Protein AF-A0A077ZMZ3-F1 (afdb_monomer_lite)

Organism: Trichuris trichiura (NCBI:txid36087)

pLDDT: mean 85.55, std 8.88, range [63.69, 95.5]

Structure (mmCIF, N/CA/C/O backbone):
data_AF-A0A077ZMZ3-F1
#
_entry.id   AF-A0A077ZMZ3-F1
#
loop_
_atom_site.group_PDB
_atom_site.id
_atom_site.type_symbol
_atom_site.label_atom_id
_atom_site.label_alt_id
_atom_site.label_comp_id
_atom_site.label_asym_id
_atom_site.label_entity_id
_atom_site.label_seq_id
_atom_site.pdbx_PDB_ins_code
_atom_site.Cartn_x
_atom_site.Cartn_y
_atom_site.Cartn_z
_atom_site.occupancy
_atom_site.B_iso_or_equiv
_atom_site.auth_seq_id
_atom_site.auth_comp_id
_atom_site.auth_asym_id
_atom_site.auth_atom_id
_atom_site.pdbx_PDB_model_num
ATOM 1 N N . MET A 1 1 ? -8.082 4.685 19.636 1.00 66.06 1 MET A N 1
ATOM 2 C CA . MET A 1 1 ? -6.913 4.699 18.729 1.00 66.06 1 MET A CA 1
ATOM 3 C C . MET A 1 1 ? -6.414 3.291 18.430 1.00 66.06 1 MET A C 1
ATOM 5 O O . MET A 1 1 ? -6.212 3.014 17.261 1.00 66.06 1 MET A O 1
ATOM 9 N N . GLU A 1 2 ? -6.298 2.396 19.419 1.00 73.06 2 GLU A N 1
ATOM 10 C CA . GLU A 1 2 ? -5.784 1.025 19.213 1.00 73.06 2 GLU A CA 1
ATOM 11 C C . GLU A 1 2 ? -6.532 0.220 18.137 1.00 73.06 2 GLU A C 1
ATOM 13 O O . GLU A 1 2 ? -5.887 -0.393 17.296 1.00 73.06 2 GLU A O 1
ATOM 18 N N . LEU A 1 3 ? -7.870 0.296 18.091 1.00 73.25 3 LEU A N 1
ATOM 19 C CA . LEU A 1 3 ? -8.665 -0.404 17.070 1.00 73.25 3 LEU A CA 1
ATOM 20 C C . LEU A 1 3 ? -8.394 0.092 15.635 1.00 73.25 3 LEU A C 1
ATOM 22 O O . LEU A 1 3 ? -8.419 -0.691 14.699 1.00 73.25 3 LEU A O 1
ATOM 26 N N . LEU A 1 4 ? -8.122 1.389 15.448 1.00 73.12 4 LEU A N 1
ATOM 27 C CA . LEU A 1 4 ? -7.865 1.949 14.112 1.00 73.12 4 LEU A CA 1
ATOM 28 C C . LEU A 1 4 ? -6.469 1.563 13.612 1.00 73.12 4 LEU A C 1
ATOM 30 O O . LEU A 1 4 ? -6.296 1.245 12.439 1.00 73.12 4 LEU A O 1
ATOM 34 N N . VAL A 1 5 ? -5.478 1.565 14.511 1.00 71.31 5 VAL A N 1
ATOM 35 C CA . VAL A 1 5 ? -4.109 1.144 14.182 1.00 71.31 5 VAL A CA 1
ATOM 36 C C . VAL A 1 5 ? -4.094 -0.338 13.809 1.00 71.31 5 VAL A C 1
ATOM 38 O O . VAL A 1 5 ? -3.534 -0.691 12.776 1.00 71.31 5 VAL A O 1
ATOM 41 N N . SER A 1 6 ? -4.799 -1.190 14.562 1.00 83.19 6 SER A N 1
ATOM 42 C CA . SER A 1 6 ? -4.871 -2.619 14.242 1.00 83.19 6 SER A CA 1
ATOM 43 C C . SER A 1 6 ? -5.561 -2.901 12.904 1.00 83.19 6 SER A 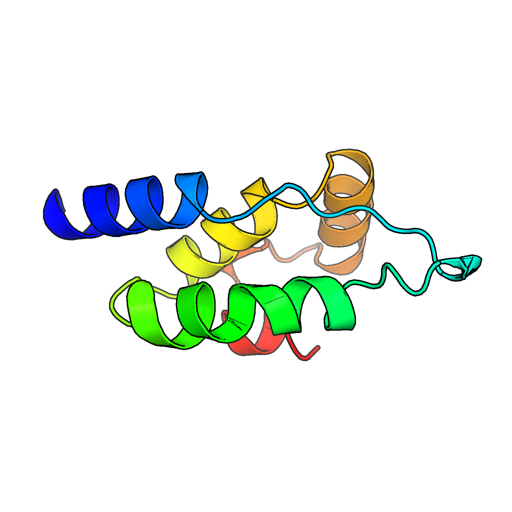C 1
ATOM 45 O O . SER A 1 6 ? -5.113 -3.786 12.175 1.00 83.19 6 SER A O 1
ATOM 47 N N . GLN A 1 7 ? -6.600 -2.140 12.536 1.00 82.88 7 GLN A N 1
ATOM 48 C CA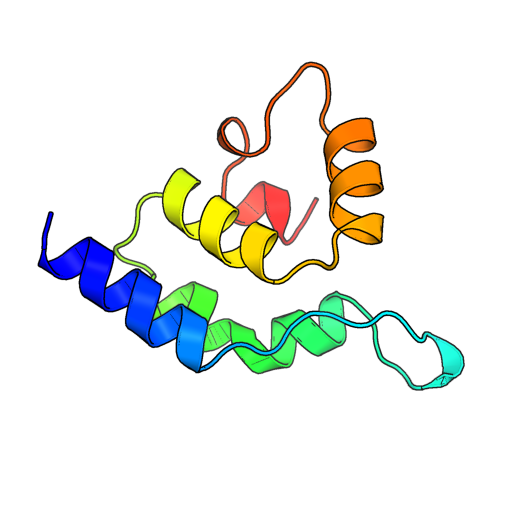 . GLN A 1 7 ? -7.224 -2.240 11.210 1.00 82.88 7 GLN A CA 1
ATOM 49 C C . GLN A 1 7 ? -6.249 -1.857 10.087 1.00 82.88 7 GLN A C 1
ATOM 51 O O . GLN A 1 7 ? -6.139 -2.589 9.104 1.00 82.88 7 GLN A O 1
ATOM 56 N N . GLN A 1 8 ? -5.519 -0.744 10.236 1.00 87.62 8 GLN A N 1
ATOM 57 C CA . GLN A 1 8 ? -4.547 -0.294 9.234 1.00 87.62 8 GLN A CA 1
ATOM 58 C C . GLN A 1 8 ? -3.400 -1.302 9.061 1.00 87.62 8 GLN A C 1
ATOM 60 O O . GLN A 1 8 ? -3.034 -1.621 7.928 1.00 87.62 8 GLN A O 1
ATOM 65 N N . ASP A 1 9 ? -2.857 -1.824 10.163 1.00 88.50 9 ASP A N 1
ATOM 66 C CA . ASP A 1 9 ? -1.774 -2.811 10.130 1.00 88.50 9 ASP A CA 1
ATOM 67 C C . ASP A 1 9 ? -2.242 -4.116 9.482 1.00 88.50 9 ASP A C 1
ATOM 69 O O . ASP A 1 9 ? -1.575 -4.632 8.585 1.00 88.50 9 ASP A O 1
ATOM 73 N N . THR A 1 10 ? -3.430 -4.603 9.857 1.00 90.50 10 THR A N 1
ATOM 74 C CA . THR A 1 10 ? -4.028 -5.808 9.263 1.00 90.50 10 THR A CA 1
ATOM 75 C C . THR A 1 10 ? -4.200 -5.633 7.756 1.00 90.50 10 THR A C 1
ATOM 77 O O . THR A 1 10 ? -3.658 -6.424 6.983 1.00 90.50 10 THR A O 1
ATOM 80 N N . ALA A 1 11 ? -4.854 -4.554 7.317 1.00 92.81 11 ALA A N 1
ATOM 81 C CA . ALA A 1 11 ? -5.045 -4.259 5.898 1.00 92.81 11 ALA A CA 1
ATOM 82 C C . ALA A 1 11 ? -3.710 -4.164 5.140 1.00 92.81 11 ALA A C 1
ATOM 84 O O . ALA A 1 11 ? -3.563 -4.727 4.053 1.00 92.81 11 ALA A O 1
ATOM 85 N N . SER A 1 12 ? -2.701 -3.522 5.737 1.00 92.75 12 SER A N 1
ATOM 86 C CA . SER A 1 12 ? -1.370 -3.414 5.138 1.00 92.75 12 SER A CA 1
ATOM 87 C C . SER A 1 12 ? -0.731 -4.782 4.891 1.00 92.75 12 SER A C 1
ATOM 89 O O . SER A 1 12 ? -0.091 -4.964 3.858 1.00 92.75 12 SER A O 1
ATOM 91 N N . THR A 1 13 ? -0.923 -5.777 5.759 1.00 93.75 13 THR A N 1
ATOM 92 C CA . THR A 1 13 ? -0.364 -7.123 5.514 1.00 93.75 13 THR A CA 1
ATOM 93 C C . THR A 1 13 ? -0.998 -7.852 4.325 1.00 93.75 13 THR A C 1
ATOM 95 O O . THR A 1 13 ? -0.359 -8.724 3.736 1.00 93.75 13 THR A O 1
ATOM 98 N N . HIS A 1 14 ? -2.219 -7.478 3.936 1.00 93.75 14 HIS A N 1
ATOM 99 C CA . HIS A 1 14 ? -2.968 -8.122 2.855 1.00 93.75 14 HIS A CA 1
ATOM 100 C C . HIS A 1 14 ? -2.776 -7.461 1.481 1.00 93.75 14 HIS A C 1
ATOM 102 O O . HIS A 1 14 ? -3.091 -8.076 0.461 1.00 93.75 14 HIS A O 1
ATOM 108 N N . ILE A 1 15 ? -2.229 -6.243 1.434 1.00 95.31 15 ILE A N 1
ATOM 109 C CA . ILE A 1 15 ? -2.010 -5.491 0.192 1.00 95.31 15 ILE A CA 1
ATOM 110 C C . ILE A 1 15 ? -0.542 -5.597 -0.242 1.00 95.31 15 ILE A C 1
ATOM 112 O O . ILE A 1 15 ? 0.371 -5.222 0.508 1.00 95.31 15 ILE A O 1
ATOM 116 N N . THR A 1 16 ? -0.304 -6.059 -1.474 1.00 95.06 16 THR A N 1
ATOM 117 C CA . THR A 1 16 ? 1.043 -6.080 -2.069 1.00 95.06 16 THR A CA 1
ATOM 118 C C . THR A 1 16 ? 1.426 -4.710 -2.619 1.00 95.06 16 THR A C 1
ATOM 120 O O . THR A 1 16 ? 0.559 -3.932 -3.009 1.00 95.06 16 THR A O 1
ATOM 123 N N . GLU A 1 17 ? 2.727 -4.428 -2.703 1.00 94.06 17 GLU A N 1
ATOM 124 C CA . GLU A 1 17 ? 3.229 -3.220 -3.367 1.00 94.06 17 GLU A CA 1
ATOM 125 C C . GLU A 1 17 ? 2.766 -3.164 -4.836 1.00 94.06 17 GLU A C 1
ATOM 127 O O . GLU A 1 17 ? 2.683 -4.188 -5.522 1.00 94.06 17 GLU A O 1
ATOM 132 N N . PHE A 1 18 ? 2.422 -1.966 -5.299 1.00 92.56 18 PHE A N 1
ATOM 133 C CA . PHE A 1 18 ? 2.042 -1.689 -6.676 1.00 92.56 18 PHE A CA 1
ATOM 134 C C . PHE A 1 18 ? 3.248 -1.837 -7.612 1.00 92.56 18 PHE A C 1
ATOM 136 O O . PHE A 1 18 ? 4.360 -1.408 -7.313 1.00 92.56 18 PHE A O 1
ATOM 143 N N . SER A 1 19 ? 3.016 -2.409 -8.789 1.00 90.25 19 SER A N 1
ATOM 144 C CA . SER A 1 19 ? 3.989 -2.480 -9.880 1.00 90.25 19 SER A CA 1
ATOM 145 C C . SER A 1 19 ? 3.323 -2.034 -11.173 1.00 90.25 19 SER A C 1
ATOM 147 O O . SER A 1 19 ? 2.186 -2.417 -11.435 1.00 90.25 19 SER A O 1
ATOM 149 N N . TYR A 1 20 ? 4.036 -1.255 -11.988 1.00 87.94 20 TYR A N 1
ATOM 150 C CA . TYR A 1 20 ? 3.519 -0.745 -13.257 1.00 87.94 20 TYR A CA 1
ATOM 151 C C . TYR A 1 20 ? 4.190 -1.431 -14.449 1.00 87.94 20 TYR A C 1
ATOM 153 O O . TYR A 1 20 ? 5.373 -1.208 -14.707 1.00 87.94 20 TYR A O 1
ATOM 161 N N . TYR A 1 21 ? 3.424 -2.245 -15.175 1.00 89.69 21 TYR A N 1
ATOM 162 C CA . TYR A 1 21 ? 3.817 -2.903 -16.426 1.00 89.69 21 TYR A CA 1
ATOM 163 C C . TYR A 1 21 ? 2.597 -2.986 -17.346 1.00 89.69 21 TYR A C 1
ATOM 165 O O . TYR A 1 21 ? 1.844 -3.962 -17.321 1.00 89.69 21 TYR A O 1
ATOM 173 N N . VAL A 1 22 ? 2.404 -1.954 -18.170 1.00 85.62 22 VAL A N 1
ATOM 174 C CA . VAL A 1 22 ? 1.244 -1.838 -19.071 1.00 85.62 22 VAL A CA 1
ATOM 175 C C . VAL A 1 22 ? 1.124 -3.018 -20.044 1.00 85.62 22 VAL A C 1
ATOM 177 O O . VAL A 1 22 ? 0.030 -3.541 -20.226 1.00 85.62 22 VAL A O 1
ATOM 180 N N . GLU A 1 23 ? 2.246 -3.518 -20.573 1.00 91.75 23 GLU A N 1
ATOM 181 C CA . GLU A 1 23 ? 2.299 -4.677 -21.486 1.00 91.75 23 GLU A CA 1
ATOM 182 C C . GLU A 1 23 ? 1.768 -5.971 -20.845 1.00 91.75 23 GLU A C 1
ATOM 184 O O . GLU A 1 23 ? 1.331 -6.890 -21.534 1.00 91.75 23 GLU A O 1
ATOM 189 N N . ASN A 1 24 ? 1.784 -6.045 -19.512 1.00 89.88 24 ASN A N 1
ATOM 190 C CA . ASN A 1 24 ? 1.307 -7.183 -18.732 1.00 89.88 24 ASN A CA 1
ATOM 191 C C . ASN A 1 24 ? -0.051 -6.908 -18.065 1.00 89.88 24 ASN A C 1
ATOM 193 O O . ASN A 1 24 ? -0.496 -7.717 -17.252 1.00 89.88 24 ASN A O 1
ATOM 197 N N . GLY A 1 25 ? -0.687 -5.769 -18.366 1.00 89.00 25 GLY A N 1
ATOM 198 C CA . GLY A 1 25 ? -1.939 -5.345 -17.739 1.00 89.00 25 GLY A CA 1
ATOM 199 C C . GLY A 1 25 ? -1.799 -4.922 -16.275 1.00 89.00 25 GLY A C 1
ATOM 200 O O . GLY A 1 25 ? -2.808 -4.796 -15.594 1.00 89.00 25 GLY A O 1
ATOM 201 N N . LEU A 1 26 ? -0.577 -4.703 -15.777 1.00 89.75 26 LEU A N 1
ATOM 202 C CA . LEU A 1 26 ? -0.334 -4.241 -14.410 1.00 89.75 26 LEU A CA 1
ATOM 203 C C . LEU A 1 26 ? -0.426 -2.713 -14.372 1.00 89.75 26 LEU A C 1
ATOM 205 O O . LEU A 1 26 ? 0.577 -2.007 -14.510 1.00 89.75 26 LEU A O 1
ATOM 209 N N . THR A 1 27 ? -1.652 -2.214 -14.235 1.00 90.88 27 THR A N 1
ATOM 210 C CA . THR A 1 27 ? -1.977 -0.789 -14.064 1.00 90.88 27 THR A CA 1
ATOM 211 C C . THR A 1 27 ? -2.473 -0.502 -12.649 1.00 90.88 27 THR A C 1
ATOM 213 O O . THR A 1 27 ? -2.756 -1.432 -11.886 1.00 90.88 27 THR A O 1
ATOM 216 N N . PHE A 1 28 ? -2.581 0.777 -12.277 1.00 90.06 28 PHE A N 1
ATOM 217 C CA . PHE A 1 28 ? -3.109 1.142 -10.961 1.00 90.06 28 PHE A CA 1
ATOM 218 C C . PHE A 1 28 ? -4.549 0.652 -10.791 1.00 90.06 28 PHE A C 1
ATOM 220 O O . PHE A 1 28 ? -4.871 0.105 -9.744 1.00 90.06 28 PHE A O 1
ATOM 227 N N . GLU A 1 29 ? -5.376 0.753 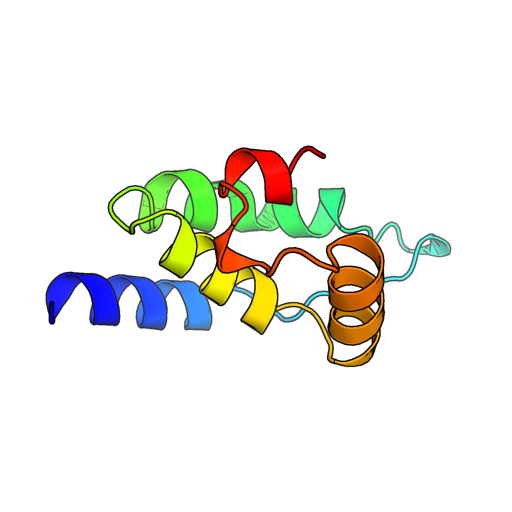-11.832 1.00 91.44 29 GLU A N 1
ATOM 228 C CA . GLU A 1 29 ? -6.767 0.292 -11.839 1.00 91.44 29 GLU A CA 1
ATOM 229 C C . GLU A 1 29 ? -6.850 -1.211 -11.556 1.00 91.44 29 GLU A C 1
ATOM 231 O O . GLU A 1 29 ? -7.553 -1.617 -10.637 1.00 91.44 29 GLU A O 1
ATOM 236 N N . SER A 1 30 ? -6.062 -2.028 -12.270 1.00 93.31 30 SER A N 1
ATOM 237 C CA . SER A 1 30 ? -6.033 -3.487 -12.069 1.00 93.31 30 SER A CA 1
ATOM 238 C C . SER A 1 30 ? -5.554 -3.887 -10.665 1.00 93.31 30 SER A C 1
ATOM 240 O O . SER A 1 30 ? -6.039 -4.849 -10.068 1.00 93.31 30 SER A O 1
ATOM 242 N N . TRP A 1 31 ? -4.592 -3.137 -10.117 1.00 94.88 31 TRP A N 1
ATOM 243 C CA . TRP A 1 31 ? -4.069 -3.363 -8.775 1.00 94.88 31 TRP A CA 1
ATOM 244 C C . TRP A 1 31 ? -5.082 -2.924 -7.716 1.00 94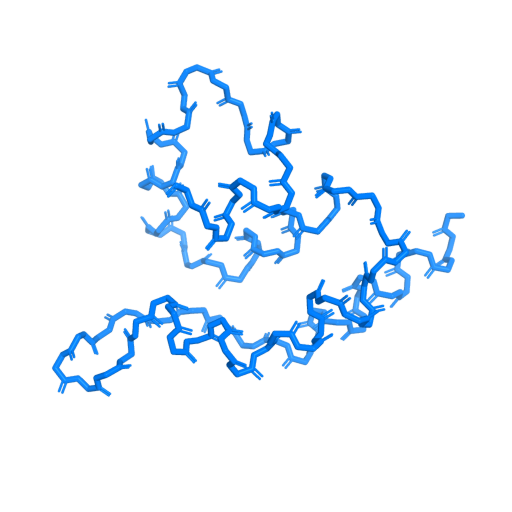.88 31 TRP A C 1
ATOM 246 O O . TRP A 1 31 ? -5.277 -3.630 -6.730 1.00 94.88 31 TRP A O 1
ATOM 256 N N . PHE A 1 32 ? -5.752 -1.793 -7.928 1.00 94.56 32 PHE A N 1
ATOM 257 C CA . PHE A 1 32 ? -6.747 -1.270 -7.007 1.00 94.56 32 PHE A CA 1
ATOM 258 C C . PHE A 1 32 ? -7.996 -2.151 -6.973 1.00 94.56 32 PHE A C 1
ATOM 260 O O . PHE A 1 32 ? -8.454 -2.474 -5.883 1.00 94.56 32 PHE A O 1
ATOM 267 N N . GLU A 1 33 ? -8.492 -2.607 -8.128 1.00 94.81 33 GLU A N 1
ATOM 268 C CA . GLU A 1 33 ? -9.625 -3.540 -8.240 1.00 94.81 33 GLU A CA 1
ATOM 269 C C . GLU A 1 33 ? -9.394 -4.805 -7.399 1.00 94.81 33 GLU A C 1
ATOM 271 O O . GLU A 1 33 ? -10.270 -5.240 -6.654 1.00 94.81 33 GLU A O 1
ATOM 276 N N . ARG A 1 34 ? -8.168 -5.347 -7.411 1.00 95.19 34 ARG A N 1
ATOM 277 C CA . ARG A 1 34 ? -7.794 -6.510 -6.590 1.00 95.19 34 ARG A CA 1
ATOM 278 C C . ARG A 1 34 ? -7.943 -6.274 -5.080 1.00 95.19 34 ARG A C 1
ATOM 280 O O . ARG A 1 34 ? -8.164 -7.234 -4.341 1.00 95.19 34 ARG A O 1
ATOM 287 N N . TYR A 1 35 ? -7.769 -5.038 -4.619 1.00 95.50 35 TYR A N 1
ATOM 288 C CA . TYR A 1 35 ? -7.770 -4.662 -3.200 1.00 95.50 35 TYR A CA 1
ATOM 289 C C . TYR A 1 35 ? -8.930 -3.732 -2.828 1.00 95.50 35 TYR A C 1
ATOM 291 O O . TYR A 1 35 ? -8.927 -3.151 -1.740 1.00 95.50 35 TYR A O 1
ATOM 299 N N . GLU A 1 36 ? -9.919 -3.590 -3.711 1.00 93.94 36 GLU A N 1
ATOM 300 C CA . GLU A 1 36 ? -10.986 -2.601 -3.586 1.00 93.94 36 GLU A CA 1
ATOM 301 C C . GLU A 1 36 ? -11.756 -2.769 -2.274 1.00 93.94 36 GLU A C 1
ATOM 303 O O . GLU A 1 36 ? -11.933 -1.794 -1.543 1.00 93.94 36 GLU A O 1
ATOM 308 N N . ASP A 1 37 ? -12.133 -4.002 -1.931 1.00 94.44 37 ASP A N 1
ATOM 309 C CA . ASP A 1 37 ? -12.853 -4.304 -0.692 1.00 94.44 37 ASP A CA 1
ATOM 310 C C . ASP A 1 37 ? -12.024 -3.986 0.555 1.00 94.44 37 ASP A C 1
ATOM 312 O O . ASP A 1 37 ? -12.559 -3.455 1.526 1.00 94.44 37 ASP A O 1
ATOM 316 N N . ILE A 1 38 ? -10.703 -4.187 0.530 1.00 94.81 38 ILE A N 1
ATOM 317 C CA . ILE A 1 38 ? -9.857 -3.818 1.675 1.00 94.81 38 ILE A CA 1
ATOM 318 C C . ILE A 1 38 ? -9.942 -2.308 1.901 1.00 94.81 38 ILE A C 1
ATOM 320 O O . ILE A 1 38 ?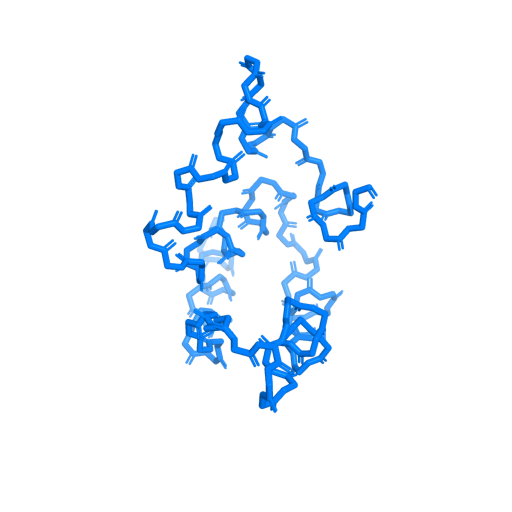 -10.136 -1.846 3.025 1.00 94.81 38 ILE A O 1
ATOM 324 N N . PHE A 1 39 ? -9.839 -1.526 0.828 1.00 92.94 39 PHE A N 1
ATOM 325 C CA . PHE A 1 39 ? -9.859 -0.072 0.910 1.00 92.94 39 PHE A CA 1
ATOM 326 C C . PHE A 1 39 ? -11.252 0.526 1.157 1.00 92.94 39 PHE A C 1
ATOM 328 O O . PHE A 1 39 ? -11.355 1.576 1.806 1.00 92.94 39 PHE A O 1
ATOM 335 N N . LYS A 1 40 ? -12.313 -0.076 0.609 1.00 92.38 40 LYS A N 1
ATOM 336 C CA . LYS A 1 40 ? -13.693 0.437 0.668 1.00 92.38 40 LYS A CA 1
ATOM 337 C C . LYS A 1 40 ? -14.532 -0.174 1.791 1.00 92.38 40 LYS A C 1
ATOM 339 O O . LYS A 1 40 ? -15.492 0.476 2.197 1.00 92.38 40 LYS A O 1
ATOM 344 N N . VAL A 1 41 ? -14.172 -1.352 2.301 1.00 93.62 41 VAL A N 1
ATOM 345 C CA . VAL A 1 41 ? -14.915 -2.092 3.336 1.00 93.62 41 VAL A CA 1
ATOM 346 C C . VAL A 1 41 ? -14.077 -2.247 4.606 1.00 93.62 41 VAL A C 1
ATOM 348 O O . VAL A 1 41 ? -14.436 -1.664 5.630 1.00 93.62 41 VAL A O 1
ATOM 351 N N . ASP A 1 42 ? -12.942 -2.952 4.556 1.00 93.12 42 ASP A N 1
ATOM 352 C CA . ASP A 1 42 ? -12.195 -3.340 5.771 1.00 93.12 42 ASP A CA 1
ATOM 353 C C . ASP A 1 42 ? -11.663 -2.135 6.559 1.00 93.12 42 ASP A C 1
ATOM 355 O O . ASP A 1 42 ? -11.631 -2.132 7.796 1.00 93.12 42 ASP A O 1
ATOM 359 N N . VAL A 1 43 ? -11.268 -1.086 5.835 1.00 93.06 43 VAL A N 1
ATOM 360 C CA . VAL A 1 43 ? -10.754 0.167 6.406 1.00 93.06 43 VAL A CA 1
ATOM 361 C C . VAL A 1 43 ? -11.734 1.334 6.281 1.00 93.06 43 VAL A C 1
ATOM 363 O O . VAL A 1 43 ? -11.338 2.487 6.447 1.00 93.06 43 VAL A O 1
ATOM 366 N N . ALA A 1 44 ? -13.017 1.069 6.018 1.00 92.50 44 ALA A N 1
ATOM 367 C CA . ALA A 1 44 ? -14.035 2.112 5.846 1.00 92.50 44 ALA A CA 1
ATOM 368 C C . ALA A 1 44 ? -14.216 3.010 7.085 1.00 92.50 44 ALA A C 1
ATOM 370 O O . ALA A 1 44 ? -14.642 4.156 6.963 1.00 92.50 44 ALA A O 1
ATOM 371 N N . SER A 1 45 ? -13.891 2.500 8.278 1.00 92.06 45 SER A N 1
ATOM 372 C CA . SER A 1 45 ? -13.922 3.250 9.540 1.00 92.06 45 SER A CA 1
ATOM 373 C C . SER A 1 45 ? -12.703 4.152 9.757 1.00 92.06 45 SER A C 1
ATOM 375 O O . SER A 1 45 ? -12.716 4.971 10.679 1.00 92.06 45 SER A O 1
ATOM 377 N N . LEU A 1 46 ? -11.639 3.997 8.962 1.00 92.25 46 LEU A N 1
ATOM 378 C CA . LEU A 1 46 ? -10.460 4.847 9.062 1.00 92.25 46 LEU A CA 1
ATOM 379 C C . LEU A 1 46 ? -10.761 6.239 8.488 1.00 92.25 46 LEU A C 1
ATOM 381 O O . LEU A 1 46 ? -11.450 6.346 7.472 1.00 92.25 46 LEU A O 1
ATOM 385 N N . PRO A 1 47 ? -10.213 7.312 9.086 1.00 91.69 47 PRO A N 1
ATOM 386 C CA . PRO A 1 47 ? -10.298 8.632 8.482 1.00 91.69 47 PRO A CA 1
ATOM 387 C C . PRO A 1 47 ? -9.527 8.655 7.152 1.00 91.69 47 PRO A C 1
ATOM 389 O O . PRO A 1 47 ? -8.575 7.893 6.953 1.00 91.69 47 PRO A O 1
ATOM 392 N N . ASP A 1 48 ? -9.937 9.522 6.228 1.00 89.88 48 ASP A N 1
ATOM 393 C CA . ASP A 1 48 ? -9.405 9.536 4.860 1.00 89.88 48 ASP A CA 1
ATOM 394 C C . ASP A 1 48 ? -7.886 9.722 4.806 1.00 89.88 48 ASP A C 1
ATOM 396 O O . ASP A 1 48 ? -7.215 9.046 4.031 1.00 89.88 48 ASP A O 1
ATOM 400 N N . ASP A 1 49 ? -7.310 10.532 5.694 1.00 87.88 49 ASP A N 1
ATOM 401 C CA . ASP A 1 49 ? -5.863 10.718 5.784 1.00 87.88 49 ASP A CA 1
ATOM 402 C C . ASP A 1 49 ? -5.124 9.409 6.126 1.00 87.88 49 ASP A C 1
ATOM 404 O O . ASP A 1 49 ? -4.005 9.191 5.657 1.00 87.88 49 ASP A O 1
ATOM 408 N N . ALA A 1 50 ? -5.732 8.512 6.909 1.00 91.06 50 ALA A N 1
ATOM 409 C CA . ALA A 1 50 ? -5.180 7.188 7.196 1.00 91.06 50 ALA A CA 1
ATOM 410 C C . ALA A 1 50 ? -5.307 6.239 5.999 1.00 91.06 50 ALA A C 1
ATOM 412 O O . ALA A 1 50 ? -4.364 5.505 5.700 1.00 91.06 50 ALA A O 1
ATOM 413 N N . ARG A 1 51 ? -6.425 6.298 5.268 1.00 92.44 51 ARG A N 1
ATOM 414 C CA . ARG A 1 51 ? -6.638 5.500 4.049 1.00 92.44 51 ARG A CA 1
ATOM 415 C C . ARG A 1 51 ? -5.673 5.913 2.939 1.00 92.44 51 ARG A C 1
ATOM 417 O O . ARG A 1 51 ? -5.059 5.055 2.310 1.00 92.44 51 ARG A O 1
ATOM 424 N N . VAL A 1 52 ? -5.462 7.218 2.763 1.00 89.31 52 VAL A N 1
ATOM 425 C CA . VAL A 1 52 ? -4.479 7.768 1.818 1.00 89.31 52 VAL A CA 1
ATOM 426 C C . VAL A 1 52 ? -3.054 7.390 2.221 1.00 89.31 52 VAL A C 1
ATOM 428 O O . VAL A 1 52 ? -2.261 7.015 1.357 1.00 89.31 52 VAL A O 1
ATOM 431 N N . ARG A 1 53 ? -2.714 7.413 3.520 1.00 89.81 53 ARG A N 1
ATOM 432 C CA . ARG A 1 53 ? -1.412 6.914 4.000 1.00 89.81 53 ARG A CA 1
ATOM 433 C C . ARG A 1 53 ? -1.215 5.433 3.688 1.00 89.81 53 ARG A C 1
ATOM 435 O O . ARG A 1 53 ? -0.153 5.082 3.186 1.00 89.81 53 ARG A O 1
ATOM 442 N N . LEU A 1 54 ? -2.213 4.589 3.954 1.00 92.19 54 LEU A N 1
ATOM 443 C CA . LEU A 1 54 ? -2.157 3.155 3.655 1.00 92.19 54 LEU A CA 1
ATOM 444 C C . LEU A 1 54 ? -1.953 2.904 2.155 1.00 92.19 54 LEU A C 1
ATOM 446 O O . LEU A 1 54 ? -1.083 2.125 1.783 1.00 92.19 54 LEU A O 1
ATOM 450 N N . LEU A 1 55 ? -2.710 3.596 1.300 1.00 91.81 55 LEU A N 1
ATOM 451 C CA . LEU A 1 55 ? -2.559 3.516 -0.154 1.00 91.81 55 LEU A CA 1
ATOM 452 C C . LEU A 1 55 ? -1.151 3.946 -0.589 1.00 91.81 55 LEU A C 1
ATOM 454 O O . LEU A 1 55 ? -0.469 3.223 -1.311 1.00 91.81 55 LEU A O 1
ATOM 458 N N . SER A 1 56 ? -0.688 5.089 -0.080 1.00 88.06 56 SER A N 1
ATOM 459 C CA . SER A 1 56 ? 0.629 5.653 -0.398 1.00 88.06 56 SER A CA 1
ATOM 460 C C . SER A 1 56 ? 1.780 4.740 0.037 1.00 88.06 56 SER A C 1
ATOM 462 O O . SER A 1 56 ? 2.776 4.647 -0.670 1.00 88.06 56 SER A O 1
ATOM 464 N N . GLN A 1 57 ? 1.642 4.025 1.161 1.00 90.56 57 GLN A N 1
ATOM 465 C CA . GLN A 1 57 ? 2.623 3.038 1.641 1.00 90.56 57 GLN A CA 1
ATOM 466 C C . GLN A 1 57 ? 2.800 1.840 0.701 1.00 90.56 57 GLN A C 1
ATOM 468 O O . GLN A 1 57 ? 3.770 1.098 0.844 1.00 90.56 57 GLN A O 1
ATOM 473 N N . LYS A 1 58 ? 1.857 1.617 -0.217 1.00 92.31 58 LYS A N 1
ATOM 474 C CA . LYS A 1 58 ? 1.893 0.517 -1.184 1.00 92.31 58 LYS A CA 1
ATOM 475 C C . LYS A 1 58 ? 2.318 0.963 -2.571 1.00 92.31 58 LYS A C 1
ATOM 477 O O . LYS A 1 58 ? 2.454 0.121 -3.451 1.00 92.31 58 LYS A O 1
ATOM 482 N N . LEU A 1 59 ? 2.548 2.256 -2.772 1.00 89.88 59 LEU A N 1
ATOM 483 C CA . LEU A 1 59 ? 3.157 2.760 -3.990 1.00 89.88 59 LEU A CA 1
ATOM 484 C C . LEU A 1 59 ? 4.685 2.669 -3.859 1.00 89.88 59 LEU A C 1
ATOM 486 O O . LEU A 1 59 ? 5.228 3.080 -2.831 1.00 89.88 59 LEU A O 1
ATOM 490 N N . PRO A 1 60 ? 5.401 2.187 -4.889 1.00 84.62 60 PRO A N 1
ATOM 491 C CA . PRO A 1 60 ? 6.856 2.163 -4.863 1.00 84.62 60 PRO A CA 1
ATOM 492 C C . PRO A 1 60 ? 7.394 3.598 -4.799 1.00 84.62 60 PRO A C 1
ATOM 494 O O . PRO A 1 60 ? 6.768 4.532 -5.310 1.00 84.62 60 PRO A O 1
ATOM 497 N N . ALA A 1 61 ? 8.588 3.786 -4.230 1.00 77.38 61 ALA A N 1
ATOM 498 C CA . ALA A 1 61 ? 9.184 5.114 -4.029 1.00 77.38 61 ALA A CA 1
ATOM 499 C C . ALA A 1 61 ? 9.229 5.970 -5.315 1.00 77.38 61 ALA A C 1
ATOM 501 O O . ALA A 1 61 ? 8.958 7.168 -5.279 1.00 77.38 61 ALA A O 1
ATOM 502 N N . ALA A 1 62 ? 9.479 5.344 -6.471 1.00 72.94 62 ALA A N 1
ATOM 503 C CA . ALA A 1 62 ? 9.466 6.024 -7.768 1.00 72.94 62 ALA A CA 1
ATOM 504 C C . ALA A 1 62 ? 8.084 6.609 -8.132 1.00 72.94 62 ALA A C 1
ATOM 506 O O . ALA A 1 62 ? 8.000 7.689 -8.718 1.00 72.94 62 ALA A O 1
ATOM 507 N N . SER A 1 63 ? 6.996 5.927 -7.762 1.00 69.44 63 SER A N 1
ATOM 508 C CA . SER A 1 63 ? 5.627 6.420 -7.946 1.00 69.44 63 SER A CA 1
ATOM 509 C C . SER A 1 63 ? 5.248 7.456 -6.892 1.00 69.44 63 SER A C 1
ATOM 511 O O . SER A 1 63 ? 4.510 8.386 -7.212 1.00 69.44 63 SER A O 1
ATOM 513 N N . HIS A 1 64 ? 5.785 7.353 -5.672 1.00 67.50 64 HIS A N 1
ATOM 514 C CA . HIS A 1 64 ? 5.602 8.371 -4.635 1.00 67.50 64 HIS A CA 1
ATOM 515 C C . HIS A 1 64 ? 6.162 9.733 -5.072 1.00 67.50 64 HIS A C 1
ATOM 517 O O . HIS A 1 64 ? 5.489 10.747 -4.900 1.00 67.50 64 HIS A O 1
ATOM 523 N N . ASP A 1 65 ? 7.339 9.773 -5.705 1.00 69.81 65 ASP A N 1
ATOM 524 C CA . ASP A 1 65 ? 7.918 11.025 -6.213 1.00 69.81 65 ASP A CA 1
ATOM 525 C C . ASP A 1 65 ? 7.065 11.664 -7.314 1.00 69.81 65 ASP A C 1
ATOM 527 O O . ASP A 1 65 ? 6.927 12.888 -7.364 1.00 69.81 65 ASP A O 1
ATOM 531 N N . ASN A 1 66 ? 6.474 10.852 -8.194 1.00 72.94 66 ASN A N 1
ATOM 532 C CA . ASN A 1 66 ? 5.552 11.349 -9.212 1.00 72.94 66 ASN A CA 1
ATOM 533 C C . ASN A 1 66 ? 4.258 11.856 -8.571 1.00 72.94 66 ASN A C 1
ATOM 535 O O . ASN A 1 66 ? 3.861 12.989 -8.830 1.00 72.94 66 ASN A O 1
ATOM 539 N N . TYR A 1 67 ? 3.646 11.071 -7.683 1.00 68.31 67 TYR A N 1
ATOM 540 C CA . TYR A 1 67 ? 2.428 11.457 -6.972 1.00 68.31 67 TYR A CA 1
ATOM 541 C C . TYR A 1 67 ? 2.617 12.758 -6.180 1.00 68.31 67 TYR A C 1
ATOM 543 O O . TYR A 1 67 ? 1.833 13.693 -6.336 1.00 68.31 67 TYR A O 1
ATOM 551 N N . ALA A 1 68 ? 3.713 12.881 -5.426 1.00 69.38 68 ALA A N 1
ATOM 552 C CA . ALA A 1 68 ? 4.051 14.103 -4.703 1.00 69.38 68 ALA A CA 1
ATOM 553 C C . ALA A 1 68 ? 4.192 15.308 -5.649 1.00 69.38 68 ALA A C 1
ATOM 555 O O . ALA A 1 68 ? 3.656 16.375 -5.357 1.00 69.38 68 ALA A O 1
ATOM 556 N N . LYS A 1 69 ? 4.845 15.154 -6.811 1.00 74.00 69 LYS A N 1
ATOM 557 C CA . LYS A 1 69 ? 4.971 16.238 -7.804 1.00 74.00 69 LYS A CA 1
ATOM 558 C C . LYS A 1 69 ? 3.626 16.696 -8.371 1.00 74.00 69 LYS A C 1
ATOM 560 O O . LYS A 1 69 ? 3.462 17.894 -8.574 1.00 74.00 69 LYS A O 1
ATOM 565 N N . TYR A 1 70 ? 2.692 15.778 -8.626 1.00 71.88 70 TYR A N 1
ATOM 566 C CA . TYR A 1 70 ? 1.363 16.119 -9.155 1.00 71.88 70 TYR A CA 1
ATOM 567 C C . TYR A 1 70 ? 0.456 16.789 -8.118 1.00 71.88 70 TYR A C 1
ATOM 569 O O . TYR A 1 70 ? -0.423 17.568 -8.478 1.00 71.88 70 TYR A O 1
ATOM 577 N N . VAL A 1 71 ? 0.674 16.492 -6.840 1.00 72.56 71 VAL A N 1
ATOM 578 C CA . VAL A 1 71 ? -0.168 16.945 -5.730 1.00 72.56 71 VAL A CA 1
ATOM 579 C C . VAL A 1 71 ? 0.292 18.294 -5.149 1.00 72.56 71 VAL A C 1
ATOM 581 O O . VAL A 1 71 ? -0.530 19.075 -4.663 1.00 72.56 71 VAL A O 1
ATOM 584 N N . LEU A 1 72 ? 1.583 18.629 -5.235 1.00 72.19 72 LEU A N 1
ATOM 585 C CA . LEU A 1 72 ? 2.115 19.890 -4.706 1.00 72.19 72 LEU A CA 1
ATOM 586 C C . LEU A 1 72 ? 1.464 21.137 -5.355 1.00 72.19 72 LEU A C 1
ATOM 588 O O . LEU A 1 72 ? 1.227 21.157 -6.561 1.00 72.19 72 LEU A O 1
ATOM 592 N N . PRO A 1 73 ? 1.184 22.209 -4.579 1.00 75.50 73 PRO A N 1
ATOM 593 C CA . PRO A 1 73 ? 1.673 22.477 -3.221 1.00 75.50 73 PRO A CA 1
ATOM 594 C C . PRO A 1 73 ? 0.891 21.771 -2.106 1.00 75.50 73 PRO A C 1
ATOM 596 O O . PRO A 1 73 ? 1.276 21.888 -0.942 1.00 75.50 73 PRO A O 1
ATOM 599 N N . LYS A 1 74 ? -0.197 21.066 -2.436 1.00 77.19 74 LYS A N 1
ATOM 600 C CA . LYS A 1 74 ? -0.946 20.272 -1.462 1.00 77.19 74 LYS A CA 1
ATOM 601 C C . LYS A 1 74 ? -0.138 19.039 -1.053 1.00 77.19 74 LYS A C 1
ATOM 603 O O . LYS A 1 74 ? 0.821 18.637 -1.711 1.00 77.19 74 LYS A O 1
ATOM 608 N N . GLN A 1 75 ? -0.518 18.442 0.060 1.00 74.56 75 GLN A N 1
ATOM 609 C CA . GLN A 1 75 ? 0.011 17.178 0.548 1.00 74.56 75 GLN A CA 1
ATOM 610 C C . GLN A 1 75 ? -1.005 16.061 0.298 1.00 74.56 75 GLN A C 1
ATOM 612 O O . GLN A 1 75 ? -2.197 16.344 0.245 1.00 74.56 75 GLN A O 1
ATOM 617 N N . PRO A 1 76 ? -0.587 14.783 0.255 1.00 72.50 76 PRO A N 1
ATOM 618 C CA . PRO A 1 76 ? -1.514 13.651 0.145 1.00 72.50 76 PRO A CA 1
ATOM 619 C C . PRO A 1 76 ? -2.672 13.697 1.157 1.00 72.50 76 PRO A C 1
ATOM 621 O O . 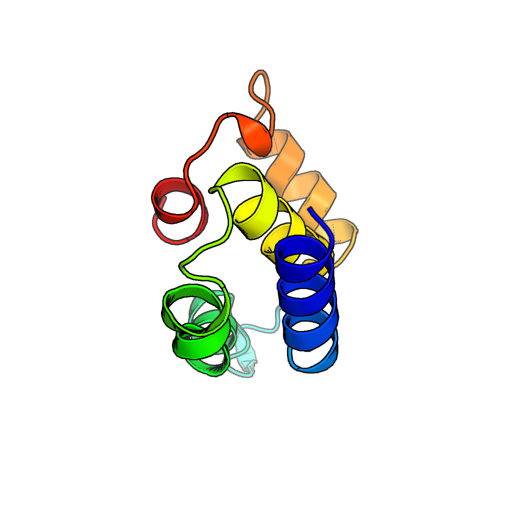PRO A 1 76 ? -3.800 13.357 0.836 1.00 72.50 76 PRO A O 1
ATOM 624 N N . ARG A 1 77 ? -2.415 14.202 2.372 1.00 79.00 77 ARG A N 1
ATOM 625 C CA . ARG A 1 77 ? -3.427 14.366 3.433 1.00 79.00 77 ARG A CA 1
ATOM 626 C C . ARG A 1 77 ? -4.532 15.384 3.117 1.00 79.00 77 ARG A C 1
ATOM 628 O O . ARG A 1 77 ? -5.522 15.418 3.837 1.00 79.00 77 ARG A O 1
ATOM 635 N N . ASP A 1 78 ? -4.329 16.238 2.117 1.00 81.88 78 ASP A N 1
ATOM 636 C CA . ASP A 1 78 ? -5.280 17.280 1.717 1.00 81.88 78 ASP A CA 1
ATOM 637 C C . ASP A 1 78 ? -6.308 16.760 0.698 1.00 81.88 78 ASP A C 1
ATOM 639 O O . ASP A 1 78 ? -7.174 17.520 0.265 1.00 81.88 78 ASP A O 1
ATOM 643 N N . PHE A 1 79 ? -6.196 15.488 0.303 1.00 82.94 79 PHE A N 1
ATOM 644 C CA . PHE A 1 79 ? -7.109 14.802 -0.602 1.00 82.94 79 PHE A CA 1
ATOM 645 C C . PHE A 1 79 ? -7.918 13.786 0.188 1.00 82.94 79 PHE A C 1
ATOM 647 O O . PHE A 1 79 ? -7.408 13.096 1.076 1.00 82.94 79 PHE A O 1
ATOM 654 N N . THR A 1 80 ? -9.188 13.671 -0.165 1.00 87.94 80 THR A N 1
ATOM 655 C CA . THR A 1 80 ? -10.006 12.544 0.264 1.00 87.94 80 THR A CA 1
ATOM 656 C C . THR A 1 80 ? -9.487 11.254 -0.358 1.00 87.94 80 THR A C 1
ATOM 658 O O . THR A 1 80 ? -8.801 11.243 -1.390 1.00 87.94 80 THR A O 1
ATOM 661 N N . PHE A 1 81 ? -9.863 10.125 0.240 1.00 86.12 81 PHE A N 1
ATOM 662 C CA . PHE A 1 81 ? -9.551 8.830 -0.353 1.00 86.12 81 PHE A CA 1
ATOM 663 C C . PHE A 1 81 ? -10.143 8.719 -1.766 1.00 86.12 81 PHE A C 1
ATOM 665 O O . PHE A 1 81 ? -9.479 8.232 -2.675 1.00 86.12 81 PHE A O 1
ATOM 672 N N . LYS A 1 82 ? -11.362 9.245 -1.963 1.00 88.56 82 LYS A N 1
ATOM 673 C CA . LYS A 1 82 ? -12.041 9.264 -3.263 1.00 88.56 82 LYS A CA 1
ATOM 674 C C . LYS A 1 82 ? -11.250 10.045 -4.315 1.00 88.56 82 LYS A C 1
ATOM 676 O O . LYS A 1 82 ? -10.989 9.494 -5.373 1.00 88.56 82 LYS A O 1
ATOM 681 N N . GLU A 1 83 ? -10.828 11.272 -4.007 1.00 86.44 83 GLU A N 1
ATOM 682 C CA . GLU A 1 83 ? -10.007 12.094 -4.918 1.00 86.44 83 GLU A CA 1
ATOM 683 C C . GLU A 1 83 ? -8.649 11.454 -5.239 1.00 86.44 83 GLU A C 1
ATOM 685 O O . GLU A 1 83 ? -8.035 11.779 -6.247 1.00 86.44 83 GLU A O 1
ATOM 690 N N . THR A 1 84 ? -8.158 10.558 -4.379 1.00 83.12 84 THR A N 1
ATOM 691 C CA . THR A 1 84 ? -6.877 9.876 -4.599 1.00 83.12 84 THR A CA 1
ATOM 692 C C . THR A 1 84 ? -7.005 8.685 -5.551 1.00 83.12 84 THR A C 1
ATOM 694 O O . THR A 1 84 ? -6.071 8.410 -6.300 1.00 83.12 84 THR A O 1
ATOM 697 N N . VAL A 1 85 ? -8.126 7.957 -5.506 1.00 83.88 85 VAL A N 1
ATOM 698 C CA . VAL A 1 85 ? -8.335 6.740 -6.318 1.00 83.88 85 VAL A CA 1
ATOM 699 C C . VAL A 1 85 ? -9.038 7.007 -7.647 1.00 83.88 85 VAL A C 1
ATOM 701 O O . VAL A 1 85 ? -8.922 6.191 -8.554 1.00 83.88 85 VAL A O 1
ATOM 704 N N . ASP A 1 86 ? -9.763 8.120 -7.743 1.00 80.50 86 ASP A N 1
ATOM 705 C CA . ASP A 1 86 ? -10.557 8.537 -8.904 1.00 80.50 86 ASP A CA 1
ATOM 706 C C . ASP A 1 86 ? -10.333 10.048 -9.154 1.00 80.50 86 ASP A C 1
ATOM 708 O O . ASP A 1 86 ? -11.203 10.857 -8.806 1.00 80.50 86 ASP A O 1
ATOM 712 N N . PRO A 1 87 ? -9.119 10.446 -9.602 1.00 63.69 87 PRO A N 1
ATOM 713 C CA . PRO A 1 87 ? -8.741 11.847 -9.804 1.00 63.69 87 PRO A CA 1
ATOM 714 C C . PRO A 1 87 ? -9.413 12.518 -11.012 1.00 63.69 87 PRO A C 1
ATOM 716 O O . PRO A 1 87 ? -9.644 11.843 -12.040 1.00 63.69 87 PRO A O 1
#

Sequence (87 aa):
MELLVSQQDTASTHITEFSYYVENGLTFESWFERYEDIFKVDVASLPDDARVRLLSQKLPAASHDNYAKYVLPKQPRDFTFKETVDP

Secondary structure (DSSP, 8-state):
-HHHHHHHHHHHHHPPPP--BGGGTB-HHHHHHHTHHIIIIITTTS-HHHHHHHHHTTS-HHHHHHHHHHHTTS-GGGS-HHHHH--

Foldseek 3Di:
DVVLVVLLVVLLVVQAAQDDDVVVVRDLVVSCVVSVCSLCPSNVVPFQLSSLVSVLVRYPPVVNVVVQVVQPPHDSSVDGNCRVSPD

InterPro domains:
  IPR055510 Domain of unknown function DUF7083 [PF23309] (12-86)

Radius of gyration: 12.93 Å; chains: 1; bounding box: 24×31×41 Å